Protein AF-A0A0N0XIC2-F1 (afdb_monomer_lite)

Organism: NCBI:txid857265

Radius of gyration: 17.35 Å; chains: 1; bounding box: 48×35×46 Å

Sequence (121 aa):
MPENVGENLKKWKERYDDSIHLMLDFSDFKGRQVEVLGLPLDKLKWNSELHIPMVRARFGKSVWKDLEFPLNSFWFMRFKRLELFDVSEGVFSLPSKSDKKYAQTMSEMQILIEGGFLRPS

Structure (mmCIF, N/CA/C/O backbone):
data_AF-A0A0N0XIC2-F1
#
_entry.id   AF-A0A0N0XIC2-F1
#
loop_
_atom_site.group_PDB
_atom_site.id
_atom_site.type_symbol
_atom_site.label_atom_id
_atom_site.label_alt_id
_atom_site.label_comp_id
_atom_site.label_asym_id
_atom_site.label_entity_id
_atom_site.label_seq_id
_atom_site.pdbx_PDB_ins_code
_atom_site.Cartn_x
_atom_site.Cartn_y
_atom_site.Cartn_z
_atom_site.occupancy
_atom_site.B_iso_or_equiv
_atom_site.auth_seq_id
_atom_site.auth_comp_id
_atom_site.auth_asym_id
_atom_site.auth_atom_id
_atom_site.pdbx_PDB_model_num
ATOM 1 N N . MET A 1 1 ? 35.912 -12.031 -28.288 1.00 51.75 1 MET A N 1
ATOM 2 C CA . MET A 1 1 ? 35.430 -10.991 -27.355 1.00 51.75 1 MET A CA 1
ATOM 3 C C . MET A 1 1 ? 34.374 -11.647 -26.487 1.00 51.75 1 MET A C 1
ATOM 5 O O . MET A 1 1 ? 33.484 -12.243 -27.080 1.00 51.75 1 MET A O 1
ATOM 9 N N . PRO A 1 2 ? 34.486 -11.661 -25.149 1.00 52.34 2 PRO A N 1
ATOM 10 C CA . PRO A 1 2 ? 33.401 -12.190 -24.338 1.00 52.34 2 PRO A CA 1
ATOM 11 C C . PRO A 1 2 ? 32.227 -11.223 -24.497 1.00 52.34 2 PRO A C 1
ATOM 13 O O . PRO A 1 2 ? 32.371 -10.029 -24.233 1.00 52.34 2 PRO A O 1
ATOM 16 N N . GLU A 1 3 ? 31.106 -11.713 -25.019 1.00 57.34 3 GLU A N 1
ATOM 17 C CA . GLU A 1 3 ? 29.862 -10.951 -25.027 1.00 57.34 3 GLU A CA 1
ATOM 18 C C . GLU A 1 3 ? 29.586 -10.447 -23.611 1.00 57.34 3 GLU A C 1
ATOM 20 O O . GLU A 1 3 ? 29.799 -11.163 -22.628 1.00 57.34 3 GLU A O 1
ATOM 25 N N . ASN A 1 4 ? 29.175 -9.186 -23.512 1.00 75.44 4 ASN A N 1
ATOM 26 C CA . ASN A 1 4 ? 28.958 -8.509 -22.248 1.00 75.44 4 ASN A CA 1
ATOM 27 C C . ASN A 1 4 ? 27.838 -9.232 -21.484 1.00 75.44 4 ASN A C 1
ATOM 29 O O . ASN A 1 4 ? 26.653 -9.016 -21.735 1.00 75.44 4 ASN A O 1
ATOM 33 N N . VAL A 1 5 ? 28.219 -10.129 -20.570 1.00 71.31 5 VAL A N 1
ATOM 34 C CA . VAL A 1 5 ? 27.314 -10.999 -19.799 1.00 71.31 5 VAL A CA 1
ATOM 35 C C . VAL A 1 5 ? 26.203 -10.187 -19.126 1.00 71.31 5 VAL A C 1
ATOM 37 O O . VAL A 1 5 ? 25.070 -10.655 -19.040 1.00 71.31 5 VAL A O 1
ATOM 40 N N . GLY A 1 6 ? 26.491 -8.941 -18.732 1.00 74.12 6 GLY A N 1
ATOM 41 C CA . GLY A 1 6 ? 25.505 -8.013 -18.180 1.00 74.12 6 GLY A CA 1
ATOM 42 C C . GLY A 1 6 ? 24.406 -7.610 -19.168 1.00 74.12 6 GLY A C 1
ATOM 43 O O . GLY A 1 6 ? 23.239 -7.578 -18.790 1.00 74.12 6 GLY A O 1
ATOM 44 N N . GLU A 1 7 ? 24.735 -7.360 -20.437 1.00 76.81 7 GLU A N 1
ATOM 45 C CA . GLU A 1 7 ? 23.733 -7.042 -21.466 1.00 76.81 7 GLU A CA 1
ATOM 46 C C . GLU A 1 7 ? 22.890 -8.260 -21.841 1.00 76.81 7 GLU A C 1
ATOM 48 O O . GLU A 1 7 ? 21.679 -8.134 -22.025 1.00 76.81 7 GLU A O 1
ATOM 53 N N . ASN A 1 8 ? 23.503 -9.443 -21.906 1.00 76.19 8 ASN A N 1
ATOM 54 C CA . ASN A 1 8 ? 22.787 -10.686 -22.187 1.00 76.19 8 ASN A CA 1
ATOM 55 C C . ASN A 1 8 ? 21.836 -11.065 -21.040 1.00 76.19 8 ASN A C 1
ATOM 57 O O . ASN A 1 8 ? 20.694 -11.437 -21.301 1.00 76.19 8 ASN A O 1
ATOM 61 N N . LEU A 1 9 ? 22.253 -10.895 -19.780 1.00 72.06 9 LEU A N 1
ATOM 62 C CA . LEU A 1 9 ? 21.379 -11.067 -18.612 1.00 72.06 9 LEU A CA 1
ATOM 63 C C . LEU A 1 9 ? 20.233 -10.056 -18.595 1.00 72.06 9 LEU A C 1
ATOM 65 O O . LEU A 1 9 ? 19.107 -10.415 -18.260 1.00 72.06 9 LEU A O 1
ATOM 69 N N . LYS A 1 10 ? 20.501 -8.804 -18.976 1.00 74.19 10 LYS A N 1
ATOM 70 C CA . LYS A 1 10 ? 19.482 -7.754 -19.022 1.00 74.19 10 LYS A CA 1
ATOM 71 C C . LYS A 1 10 ? 18.431 -8.040 -20.096 1.00 74.19 10 LYS A C 1
ATOM 73 O O . LYS A 1 10 ? 17.248 -8.064 -19.778 1.00 74.19 10 LYS A O 1
ATOM 78 N N . LYS A 1 11 ? 18.862 -8.393 -21.312 1.00 72.31 11 LYS A N 1
ATOM 79 C CA . LYS A 1 11 ? 17.973 -8.824 -22.406 1.00 72.31 11 LYS A CA 1
ATOM 80 C C . LYS A 1 11 ? 17.205 -10.100 -22.065 1.00 72.31 11 LYS A C 1
ATOM 82 O O . LYS A 1 11 ? 16.042 -10.224 -22.426 1.00 72.31 11 LYS A O 1
ATOM 87 N N . TRP A 1 12 ? 17.839 -11.056 -21.382 1.00 71.44 12 TRP A N 1
ATOM 88 C CA . TRP A 1 12 ? 17.173 -12.275 -20.922 1.00 71.44 12 TRP A CA 1
ATOM 89 C C . TRP A 1 12 ? 16.094 -11.957 -19.885 1.00 71.44 12 TRP A C 1
ATOM 91 O O . TRP A 1 12 ? 14.965 -12.416 -20.037 1.00 71.44 12 TRP A O 1
ATOM 101 N N . LYS A 1 13 ? 16.412 -11.117 -18.891 1.00 69.50 13 LYS A N 1
ATOM 102 C CA . LYS A 1 13 ? 15.451 -10.652 -17.888 1.00 69.50 13 LYS A CA 1
ATOM 103 C C . LYS A 1 13 ? 14.277 -9.941 -18.551 1.00 69.50 13 LYS A C 1
ATOM 105 O O . LYS A 1 13 ? 13.153 -10.346 -18.314 1.00 69.50 13 LYS A O 1
ATOM 110 N N . GLU A 1 14 ? 14.536 -8.955 -19.407 1.00 68.50 14 GLU A N 1
ATOM 111 C CA . GLU A 1 14 ? 13.501 -8.195 -20.125 1.00 68.50 14 GLU A CA 1
ATOM 112 C C . GLU A 1 14 ? 12.588 -9.123 -20.944 1.00 68.50 14 GLU A C 1
ATOM 114 O O . GLU A 1 14 ? 11.368 -9.044 -20.851 1.00 68.50 14 GLU A O 1
ATOM 119 N N . ARG A 1 15 ? 13.165 -10.082 -21.679 1.00 64.06 15 ARG A N 1
ATOM 120 C CA . ARG A 1 15 ? 12.404 -10.998 -22.541 1.00 64.06 15 ARG A CA 1
ATOM 121 C C . ARG A 1 15 ? 11.560 -12.016 -21.769 1.00 64.06 15 ARG A C 1
ATOM 123 O O . ARG A 1 15 ? 10.512 -12.421 -22.265 1.00 64.06 15 ARG A O 1
ATOM 130 N N . TYR A 1 16 ? 12.023 -12.465 -20.602 1.00 61.84 16 TYR A N 1
ATOM 131 C CA . TYR A 1 16 ? 11.295 -13.433 -19.778 1.00 61.84 16 TYR A CA 1
ATOM 132 C C . TYR A 1 16 ? 10.327 -12.774 -18.798 1.00 61.84 16 TYR A C 1
ATOM 134 O O . TYR A 1 16 ? 9.286 -13.371 -18.525 1.00 61.84 16 TYR A O 1
ATOM 142 N N . ASP A 1 17 ? 10.605 -11.556 -18.322 1.00 64.38 17 ASP A N 1
ATOM 143 C CA . ASP A 1 17 ? 9.661 -10.810 -17.487 1.00 64.38 17 ASP A CA 1
ATOM 144 C C . ASP A 1 17 ? 8.333 -10.637 -18.235 1.00 64.38 17 ASP A C 1
ATOM 146 O O . ASP A 1 17 ? 7.285 -10.955 -17.677 1.00 64.38 17 ASP A O 1
ATOM 150 N N . ASP A 1 18 ? 8.365 -10.245 -19.510 1.00 68.88 18 ASP A N 1
ATOM 151 C CA . ASP A 1 18 ? 7.151 -10.054 -20.320 1.00 68.88 18 ASP A CA 1
ATOM 152 C C . ASP A 1 18 ? 6.402 -11.365 -20.626 1.00 68.88 18 ASP A C 1
ATOM 154 O O . ASP A 1 18 ? 5.205 -11.353 -20.912 1.00 68.88 18 ASP A O 1
ATOM 158 N N . SER A 1 19 ? 7.083 -12.514 -20.547 1.00 78.06 19 SER A N 1
ATOM 159 C CA . SER A 1 19 ? 6.466 -13.830 -20.774 1.00 78.06 19 SER A CA 1
ATOM 160 C C . SER A 1 19 ? 5.707 -14.366 -19.555 1.00 78.06 19 SER A C 1
ATOM 162 O O . SER A 1 19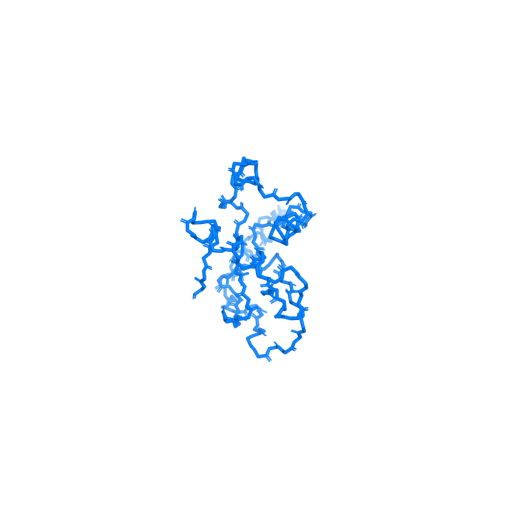 ? 4.839 -15.230 -19.693 1.00 78.06 19 SER A O 1
ATOM 164 N N . ILE A 1 20 ? 6.020 -13.867 -18.354 1.00 82.94 20 ILE A N 1
ATOM 165 C CA . ILE A 1 20 ? 5.355 -14.289 -17.121 1.00 82.94 20 ILE A CA 1
ATOM 166 C C . ILE A 1 20 ? 4.123 -13.410 -16.913 1.00 82.94 20 ILE A C 1
ATOM 168 O O . ILE A 1 20 ? 4.203 -12.316 -16.359 1.00 82.94 20 ILE A O 1
ATOM 172 N N . HIS A 1 21 ? 2.969 -13.926 -17.331 1.00 86.44 21 HIS A N 1
ATOM 173 C CA . HIS A 1 21 ? 1.683 -13.237 -17.187 1.00 86.44 21 HIS A CA 1
ATOM 174 C C . HIS A 1 21 ? 1.182 -13.144 -15.737 1.00 86.44 21 HIS A C 1
ATOM 176 O O . HIS A 1 21 ? 0.408 -12.251 -15.416 1.00 86.44 21 HIS A O 1
ATOM 182 N N . LEU A 1 22 ? 1.589 -14.068 -14.862 1.00 93.19 22 LEU A N 1
ATOM 183 C CA . LEU A 1 22 ? 1.164 -14.118 -13.463 1.00 93.19 22 LEU A CA 1
ATOM 184 C C . LEU A 1 22 ? 2.280 -14.740 -12.621 1.00 93.19 22 LEU A C 1
ATOM 186 O O . LEU A 1 22 ? 2.680 -15.878 -12.862 1.00 93.19 22 LEU A O 1
ATOM 190 N N . MET A 1 23 ? 2.785 -13.992 -11.644 1.00 94.19 23 MET A N 1
ATOM 191 C CA . MET A 1 23 ? 3.853 -14.429 -10.739 1.00 94.19 23 MET A CA 1
ATOM 192 C C . MET A 1 23 ? 3.307 -15.033 -9.446 1.00 94.19 23 MET A C 1
ATOM 194 O O . MET A 1 23 ? 3.885 -15.982 -8.921 1.00 94.19 23 MET A O 1
ATOM 198 N N . LEU A 1 24 ? 2.207 -14.486 -8.923 1.00 95.25 24 LEU A N 1
ATOM 199 C CA . LEU A 1 24 ? 1.606 -14.956 -7.680 1.00 95.25 24 LEU A CA 1
ATOM 200 C C . LEU A 1 24 ? 0.095 -14.708 -7.680 1.00 95.25 24 LEU A C 1
ATOM 202 O O . LEU A 1 24 ? -0.362 -13.573 -7.823 1.00 95.25 24 LEU A O 1
ATOM 206 N N . ASP A 1 25 ? -0.668 -15.776 -7.458 1.00 96.50 25 ASP A N 1
ATOM 207 C CA . ASP A 1 25 ? -2.092 -15.712 -7.137 1.00 96.50 25 ASP A CA 1
ATOM 208 C C . ASP A 1 25 ? -2.286 -16.034 -5.657 1.00 96.50 25 ASP A C 1
ATOM 210 O O . ASP A 1 25 ? -1.937 -17.117 -5.186 1.00 96.50 25 ASP A O 1
ATOM 214 N N . PHE A 1 26 ? -2.841 -15.079 -4.924 1.00 95.94 26 PHE A N 1
ATOM 215 C CA . PHE A 1 26 ? -3.225 -15.230 -3.524 1.00 95.94 26 PHE A CA 1
ATOM 216 C C . PHE A 1 26 ? -4.657 -14.740 -3.287 1.00 95.94 26 PHE A C 1
ATOM 218 O O . PHE A 1 26 ? -5.031 -14.412 -2.161 1.00 95.94 26 PHE A O 1
ATOM 225 N N . SER A 1 27 ? -5.476 -14.699 -4.341 1.00 96.12 27 SER A N 1
ATOM 226 C CA . SER A 1 27 ? -6.877 -14.274 -4.252 1.00 96.12 27 SER A CA 1
ATOM 227 C C . SER A 1 27 ? -7.711 -15.147 -3.307 1.00 96.12 27 SER A C 1
ATOM 229 O O . SER A 1 27 ? -8.544 -14.620 -2.572 1.00 96.12 27 SER A O 1
ATOM 231 N N . ASP A 1 28 ? -7.408 -16.443 -3.229 1.00 95.69 28 ASP A N 1
ATOM 232 C CA . ASP A 1 28 ? -8.086 -17.394 -2.337 1.00 95.69 28 ASP A CA 1
ATOM 233 C C . ASP A 1 28 ? -7.372 -17.600 -0.988 1.00 95.69 28 ASP A C 1
ATOM 235 O O . ASP A 1 28 ? -7.797 -18.416 -0.159 1.00 95.69 28 ASP A O 1
ATOM 239 N N . PHE A 1 29 ? -6.271 -16.885 -0.736 1.00 93.56 29 PHE A N 1
ATOM 240 C CA . PHE A 1 29 ? -5.509 -17.051 0.496 1.00 93.56 29 PHE A CA 1
ATOM 241 C C . PHE A 1 29 ? -6.258 -16.453 1.695 1.00 93.56 29 PHE A C 1
ATOM 243 O O . PHE A 1 29 ? -6.571 -15.267 1.736 1.00 93.56 29 PHE A O 1
ATOM 250 N N . LYS A 1 30 ? -6.514 -17.281 2.717 1.00 84.81 30 LYS A N 1
ATOM 251 C CA . LYS A 1 30 ? -7.311 -16.920 3.910 1.00 84.81 30 LYS A CA 1
ATOM 252 C C . LYS A 1 30 ? -6.473 -16.474 5.112 1.00 84.81 30 LYS A C 1
ATOM 254 O O . LYS A 1 30 ? -6.948 -16.510 6.250 1.00 84.81 30 LYS A O 1
ATOM 259 N N . GLY A 1 31 ? -5.207 -16.123 4.898 1.00 84.81 31 GLY A N 1
ATOM 260 C CA . GLY A 1 31 ? -4.349 -15.635 5.973 1.00 84.81 31 GLY A CA 1
ATOM 261 C C . GLY A 1 31 ? -4.863 -14.320 6.554 1.00 84.81 31 GLY A C 1
ATOM 262 O O . GLY A 1 31 ? -5.429 -13.490 5.853 1.00 84.81 31 GLY A O 1
ATOM 263 N N . ARG A 1 32 ? -4.647 -14.118 7.859 1.00 80.25 32 ARG A N 1
ATOM 264 C CA . ARG A 1 32 ? -5.076 -12.893 8.558 1.00 80.25 32 ARG A CA 1
ATOM 265 C C . ARG A 1 32 ? -4.299 -11.649 8.131 1.00 80.25 32 ARG A C 1
ATOM 267 O O . ARG A 1 32 ? -4.785 -10.542 8.318 1.00 80.25 32 ARG A O 1
ATOM 274 N N . GLN A 1 33 ? -3.081 -11.836 7.635 1.00 88.25 33 GLN A N 1
ATOM 275 C CA . GLN A 1 33 ? -2.197 -10.757 7.232 1.00 88.25 33 GLN A CA 1
ATOM 276 C C . GLN A 1 33 ? -1.409 -11.192 6.003 1.00 88.25 33 GLN A C 1
ATOM 278 O O . GLN A 1 33 ? -0.706 -12.202 6.029 1.00 88.25 33 GLN A O 1
ATOM 283 N N . VAL A 1 34 ? -1.541 -10.407 4.945 1.00 93.38 34 VAL A N 1
ATOM 284 C CA . VAL A 1 34 ? -0.844 -10.546 3.675 1.00 93.38 34 VAL A CA 1
ATOM 285 C C . VAL A 1 34 ? -0.073 -9.265 3.422 1.00 93.38 34 VAL A C 1
ATOM 287 O O . VAL A 1 34 ? -0.579 -8.152 3.585 1.00 93.38 34 VAL A O 1
ATOM 290 N N . GLU A 1 35 ? 1.175 -9.452 3.030 1.00 95.94 35 GLU A N 1
ATOM 291 C CA . GLU A 1 35 ? 2.068 -8.410 2.566 1.00 95.94 35 GLU A CA 1
ATOM 292 C C . GLU A 1 35 ? 2.896 -9.020 1.436 1.00 95.94 35 GLU A C 1
ATOM 294 O O . GLU A 1 35 ? 3.665 -9.955 1.659 1.00 95.94 35 GLU A O 1
ATOM 299 N N . VAL A 1 36 ? 2.700 -8.514 0.221 1.00 96.75 36 VAL A N 1
ATOM 3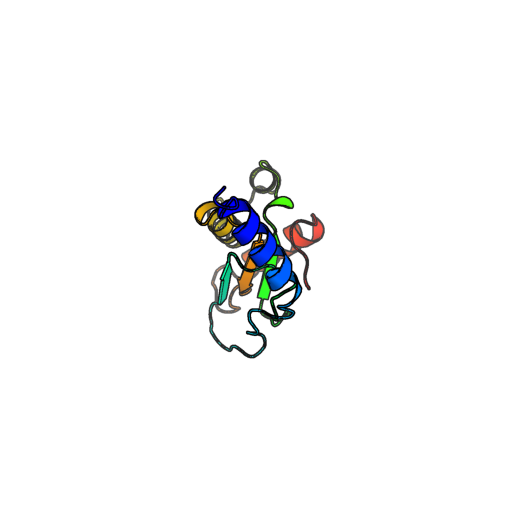00 C CA . VAL A 1 36 ? 3.464 -8.910 -0.965 1.00 96.75 36 VAL A CA 1
ATOM 301 C C . VAL A 1 36 ? 4.214 -7.683 -1.453 1.00 96.75 36 VAL A C 1
ATOM 303 O O . VAL A 1 36 ? 3.596 -6.673 -1.779 1.00 96.75 36 VAL A O 1
ATOM 306 N N . LEU A 1 37 ? 5.543 -7.765 -1.480 1.00 96.50 37 LEU A N 1
ATOM 307 C CA . LEU A 1 37 ? 6.443 -6.667 -1.832 1.00 96.50 37 LEU A CA 1
ATOM 308 C C . LEU A 1 37 ? 7.387 -7.106 -2.949 1.00 96.50 37 LEU A C 1
ATOM 310 O O . LEU A 1 37 ? 7.806 -8.262 -2.981 1.00 96.50 37 LEU A O 1
ATOM 314 N N . GLY A 1 38 ? 7.772 -6.170 -3.816 1.00 88.00 38 GLY A N 1
ATOM 315 C CA . GLY A 1 38 ? 8.828 -6.402 -4.810 1.00 88.00 38 GLY A CA 1
ATOM 316 C C . GLY A 1 38 ? 8.414 -7.251 -6.014 1.00 88.00 38 GLY A C 1
ATOM 317 O O . GLY A 1 38 ? 9.274 -7.612 -6.814 1.00 88.00 38 GLY A O 1
ATOM 318 N N . LEU A 1 39 ? 7.119 -7.541 -6.157 1.00 92.75 39 LEU A N 1
ATOM 319 C CA . LEU A 1 39 ? 6.539 -8.136 -7.358 1.00 92.75 39 LEU A CA 1
ATOM 320 C C . LEU A 1 39 ? 5.673 -7.095 -8.084 1.00 92.75 39 LEU A C 1
ATOM 322 O O . LEU A 1 39 ? 4.945 -6.370 -7.400 1.00 92.75 39 LEU A O 1
ATOM 326 N N . PRO A 1 40 ? 5.730 -7.027 -9.429 1.00 92.88 40 PRO A N 1
ATOM 327 C CA . PRO A 1 40 ? 4.920 -6.096 -10.203 1.00 92.88 40 PRO A CA 1
ATOM 328 C C . PRO A 1 40 ? 3.420 -6.305 -9.985 1.00 92.88 40 PRO A C 1
ATOM 330 O O . PRO A 1 40 ? 2.950 -7.442 -10.063 1.00 92.88 40 PRO A O 1
ATOM 333 N N . LEU A 1 41 ? 2.661 -5.234 -9.733 1.00 94.94 41 LEU A N 1
ATOM 334 C CA . LEU A 1 41 ? 1.221 -5.326 -9.451 1.00 94.94 41 LEU A CA 1
ATOM 335 C C . LEU A 1 41 ? 0.437 -5.960 -10.607 1.00 94.94 41 LEU A C 1
ATOM 337 O O . LEU A 1 41 ? -0.512 -6.693 -10.367 1.00 94.94 41 LEU A O 1
ATOM 341 N N . ASP A 1 42 ? 0.831 -5.725 -11.854 1.00 93.50 42 ASP A N 1
ATOM 342 C CA . ASP A 1 42 ? 0.196 -6.311 -13.042 1.00 93.50 42 ASP A CA 1
ATOM 343 C C . ASP A 1 42 ? 0.420 -7.827 -13.181 1.00 93.50 42 ASP A C 1
ATOM 345 O O . ASP A 1 42 ? -0.286 -8.485 -13.943 1.00 93.50 42 ASP A O 1
ATOM 349 N N . LYS A 1 43 ? 1.353 -8.395 -12.407 1.00 94.62 43 LYS A N 1
ATOM 350 C CA . LYS A 1 43 ? 1.653 -9.835 -12.356 1.00 94.62 43 LYS A CA 1
ATOM 351 C C . LYS A 1 43 ? 1.157 -10.497 -11.075 1.00 94.62 43 LYS A C 1
ATOM 353 O O . LYS A 1 43 ? 1.538 -11.635 -10.782 1.00 94.62 43 LYS A O 1
ATOM 358 N N . LEU A 1 44 ? 0.337 -9.803 -10.292 1.00 95.94 44 LEU A N 1
ATOM 359 C CA . LEU A 1 44 ? -0.271 -10.324 -9.076 1.00 95.94 44 LEU A CA 1
ATOM 360 C C . LEU A 1 44 ? -1.775 -10.490 -9.270 1.00 95.94 44 LEU A C 1
ATOM 362 O O . LEU A 1 44 ? -2.432 -9.687 -9.927 1.00 95.94 44 LEU A O 1
ATOM 366 N N . LYS A 1 45 ? -2.336 -11.510 -8.625 1.00 96.88 45 LYS A N 1
ATOM 367 C CA . LYS A 1 45 ? -3.783 -11.657 -8.474 1.00 96.88 45 LYS A CA 1
ATOM 368 C C . LYS A 1 45 ? -4.137 -11.730 -6.995 1.00 96.88 45 LYS A C 1
ATOM 370 O O . LYS A 1 45 ? -3.640 -12.586 -6.264 1.00 96.88 45 LYS A O 1
ATOM 375 N N . TRP A 1 46 ? -4.995 -10.812 -6.560 1.00 96.25 46 TRP A N 1
ATOM 376 C CA . TRP A 1 46 ? -5.412 -10.662 -5.168 1.00 96.25 46 TRP A CA 1
ATOM 377 C C . TRP A 1 46 ? -6.915 -10.440 -5.055 1.00 96.25 46 TRP A C 1
ATOM 379 O O . TRP A 1 46 ? -7.589 -10.081 -6.016 1.00 96.25 46 TRP A O 1
ATOM 389 N N . ASN A 1 47 ? -7.439 -10.646 -3.849 1.00 95.25 47 ASN A N 1
ATOM 390 C CA . ASN A 1 47 ? -8.810 -10.288 -3.511 1.00 95.25 47 ASN A CA 1
ATOM 391 C C . ASN A 1 47 ? -8.875 -8.802 -3.126 1.00 95.25 47 ASN A C 1
ATOM 393 O O . ASN A 1 47 ? -8.312 -8.420 -2.098 1.00 95.25 47 ASN A O 1
ATOM 397 N N . SER A 1 48 ? -9.545 -7.983 -3.936 1.00 93.19 48 SER A N 1
ATOM 398 C CA . SER A 1 48 ? -9.688 -6.534 -3.731 1.00 93.19 48 SER A CA 1
ATOM 399 C C . SER A 1 48 ? -10.604 -6.155 -2.563 1.00 93.19 48 SER A C 1
ATOM 401 O O . SER A 1 48 ? -10.518 -5.039 -2.057 1.00 93.19 48 SER A O 1
ATOM 403 N N . GLU A 1 49 ? -11.428 -7.082 -2.071 1.00 92.12 49 GLU A N 1
ATOM 404 C CA . GLU A 1 49 ? -12.229 -6.882 -0.858 1.00 92.12 49 GLU A CA 1
ATOM 405 C C . GLU A 1 49 ? -11.395 -7.029 0.422 1.00 92.12 49 GLU A C 1
ATOM 407 O O . GLU A 1 49 ? -11.814 -6.586 1.491 1.00 92.12 49 GLU A O 1
ATOM 412 N N . LEU A 1 50 ? -10.227 -7.675 0.332 1.00 92.69 50 LEU A N 1
ATOM 413 C CA . LEU A 1 50 ? -9.364 -7.992 1.476 1.00 92.69 50 LEU A CA 1
ATOM 414 C C . LEU A 1 50 ? -7.999 -7.310 1.410 1.00 92.69 50 LEU A C 1
ATOM 416 O O . LEU A 1 50 ? -7.321 -7.205 2.436 1.00 92.69 50 LEU A O 1
ATOM 420 N N . HIS A 1 51 ? -7.585 -6.855 0.231 1.00 95.19 51 HIS A N 1
ATOM 421 C CA . HIS A 1 51 ? -6.259 -6.310 -0.003 1.00 95.19 51 HIS A CA 1
ATOM 422 C C . HIS A 1 51 ? -6.306 -5.014 -0.800 1.00 95.19 51 HIS A C 1
ATOM 424 O O . HIS A 1 51 ? -7.195 -4.800 -1.621 1.00 95.19 51 HIS A O 1
ATOM 430 N N . ILE A 1 52 ? -5.294 -4.178 -0.589 1.00 95.50 52 ILE A N 1
ATOM 431 C CA . ILE A 1 52 ? -5.139 -2.902 -1.271 1.00 95.50 52 ILE A CA 1
ATOM 432 C C . ILE A 1 52 ? -3.725 -2.767 -1.849 1.00 95.50 52 ILE A C 1
ATOM 434 O O . ILE A 1 52 ? -2.741 -3.004 -1.134 1.00 95.50 52 ILE A O 1
ATOM 438 N N . PRO A 1 53 ? -3.596 -2.401 -3.137 1.00 96.50 53 PRO A N 1
ATOM 439 C CA . PRO A 1 53 ? -2.305 -2.092 -3.723 1.00 96.50 53 PRO A CA 1
ATOM 440 C C . PRO A 1 53 ? -1.831 -0.701 -3.287 1.00 96.50 53 PRO A C 1
ATOM 442 O O . PRO A 1 53 ? -2.613 0.247 -3.172 1.00 96.50 53 PRO A O 1
ATOM 445 N N . MET A 1 54 ? -0.523 -0.555 -3.106 1.00 95.81 54 MET A N 1
ATOM 446 C CA . MET A 1 54 ? 0.129 0.716 -2.811 1.00 95.81 54 MET A CA 1
ATOM 447 C C . MET A 1 54 ? 1.329 0.899 -3.737 1.00 95.81 54 MET A C 1
ATOM 449 O O . MET A 1 54 ? 2.166 0.009 -3.860 1.00 95.81 54 MET A O 1
ATOM 453 N N . VAL A 1 55 ? 1.422 2.074 -4.361 1.00 95.62 55 VAL A N 1
ATOM 454 C CA . VAL A 1 55 ? 2.510 2.441 -5.277 1.00 95.62 55 VAL A CA 1
ATOM 455 C C . VAL A 1 55 ? 3.249 3.635 -4.694 1.00 95.62 55 VAL A C 1
ATOM 457 O O . VAL A 1 55 ? 2.682 4.724 -4.589 1.00 95.62 55 VAL A O 1
ATOM 460 N N . ARG A 1 56 ? 4.524 3.452 -4.342 1.00 94.00 56 ARG A N 1
ATOM 461 C CA . ARG A 1 56 ? 5.372 4.445 -3.664 1.00 94.00 56 ARG A CA 1
ATOM 462 C C . ARG A 1 56 ? 5.403 5.780 -4.405 1.00 94.00 56 ARG A C 1
ATOM 464 O O . ARG A 1 56 ? 5.297 6.822 -3.771 1.00 94.00 56 ARG A O 1
ATOM 471 N N . ALA A 1 57 ? 5.472 5.749 -5.737 1.00 93.81 57 ALA A N 1
ATOM 472 C CA . ALA A 1 57 ? 5.535 6.946 -6.578 1.00 93.81 57 ALA A CA 1
ATOM 473 C C . ALA A 1 57 ? 4.303 7.865 -6.460 1.00 93.81 57 ALA A C 1
ATOM 475 O O . ALA A 1 57 ? 4.396 9.043 -6.793 1.00 93.81 57 ALA A O 1
ATOM 476 N N . ARG A 1 58 ? 3.160 7.355 -5.977 1.00 93.31 58 ARG A N 1
ATOM 477 C CA . ARG A 1 58 ? 1.959 8.173 -5.739 1.00 93.31 58 ARG A CA 1
ATOM 478 C C . ARG A 1 58 ? 2.071 9.020 -4.474 1.00 93.31 58 ARG A C 1
ATOM 480 O O . ARG A 1 58 ? 1.392 10.031 -4.365 1.00 93.31 58 ARG A O 1
ATOM 487 N N . PHE A 1 59 ? 2.929 8.636 -3.533 1.00 92.06 59 PHE A N 1
ATOM 488 C CA . PHE A 1 59 ? 3.107 9.334 -2.266 1.00 92.06 59 PHE A CA 1
ATOM 489 C C . PHE A 1 59 ? 4.301 10.284 -2.375 1.00 92.06 59 PHE A C 1
ATOM 491 O O . PHE A 1 59 ? 5.461 9.877 -2.300 1.00 92.06 59 PHE A O 1
ATOM 498 N N . GLY A 1 60 ? 4.019 11.574 -2.560 1.00 83.06 60 GLY A N 1
ATOM 499 C CA . GLY A 1 60 ? 5.034 12.621 -2.461 1.00 83.06 60 GLY A CA 1
ATOM 500 C C . GLY A 1 60 ? 5.628 12.726 -1.049 1.00 83.06 60 GLY A C 1
ATOM 501 O O . GLY A 1 60 ? 5.046 12.260 -0.069 1.00 83.06 60 GLY A O 1
ATOM 502 N N . LYS A 1 61 ? 6.780 13.399 -0.923 1.00 75.88 61 LYS A N 1
ATOM 503 C CA . LYS A 1 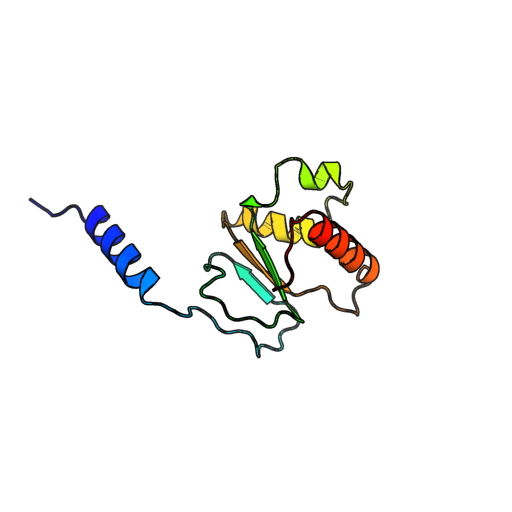61 ? 7.509 13.547 0.355 1.00 75.88 61 LYS A CA 1
ATOM 504 C C . LYS A 1 61 ? 6.685 14.208 1.470 1.00 75.88 61 LYS A C 1
ATOM 506 O O . LYS A 1 61 ? 6.970 13.967 2.639 1.00 75.88 61 LYS A O 1
ATOM 511 N N . SER A 1 62 ? 5.709 15.048 1.122 1.00 82.88 62 SER A N 1
ATOM 512 C CA . SER A 1 62 ? 4.905 15.811 2.081 1.00 82.88 62 SER A CA 1
ATOM 513 C C . SER A 1 62 ? 3.546 15.190 2.398 1.00 82.88 62 SER A C 1
ATOM 515 O O . SER A 1 62 ? 2.956 15.584 3.393 1.00 82.88 62 SER A O 1
ATOM 517 N N . VAL A 1 63 ? 3.080 14.181 1.646 1.00 88.00 63 VAL A N 1
ATOM 518 C CA . VAL A 1 63 ? 1.704 13.645 1.746 1.00 88.00 63 VAL A CA 1
ATOM 519 C C . VAL A 1 63 ? 1.315 13.315 3.185 1.00 88.00 63 VAL A C 1
ATOM 521 O O . VAL A 1 63 ? 0.285 13.758 3.675 1.00 88.00 63 VAL A O 1
ATOM 524 N N . TRP A 1 64 ? 2.173 12.590 3.900 1.00 88.25 64 TRP A N 1
ATOM 525 C CA . TRP A 1 64 ? 1.897 12.175 5.278 1.00 88.25 64 TRP A CA 1
ATOM 526 C C . TRP A 1 64 ? 1.865 13.336 6.276 1.00 88.25 64 TRP A C 1
ATOM 528 O O . TRP A 1 64 ? 1.162 13.252 7.278 1.00 88.25 64 TRP A O 1
ATOM 538 N N . LYS A 1 65 ? 2.620 14.408 6.006 1.00 85.38 65 LYS A N 1
ATOM 539 C CA . LYS A 1 65 ? 2.614 15.630 6.815 1.00 85.38 65 LYS A CA 1
ATOM 540 C C . LYS A 1 65 ? 1.374 16.470 6.512 1.00 85.38 65 LYS A C 1
ATOM 542 O O . LYS A 1 65 ? 0.749 16.959 7.442 1.00 85.38 65 LYS A O 1
ATOM 547 N N . ASP A 1 66 ? 1.029 16.603 5.234 1.00 88.62 66 ASP A N 1
ATOM 548 C CA . ASP A 1 66 ? -0.080 17.434 4.756 1.00 88.62 66 ASP A CA 1
ATOM 549 C C . ASP A 1 66 ? -1.443 16.849 5.160 1.00 88.62 66 ASP A C 1
ATOM 551 O O . ASP A 1 66 ? -2.380 17.593 5.423 1.00 88.62 66 ASP A O 1
ATOM 555 N N . LEU A 1 67 ? -1.543 15.518 5.258 1.00 88.62 67 LEU A N 1
ATOM 556 C CA . LEU A 1 67 ? -2.739 14.819 5.741 1.00 88.62 67 LEU A CA 1
ATOM 557 C C . LEU A 1 67 ? -2.842 14.759 7.275 1.00 88.62 67 LEU A C 1
ATOM 559 O O . LEU A 1 67 ? -3.809 14.203 7.788 1.00 88.62 67 LEU A O 1
ATOM 563 N N . GLU A 1 68 ? -1.848 15.276 8.005 1.00 88.44 68 GLU A N 1
ATOM 564 C CA . GLU A 1 68 ? -1.786 15.267 9.477 1.00 88.44 68 GLU A CA 1
ATOM 565 C C . GLU A 1 68 ? -1.971 13.871 10.109 1.00 88.44 68 GLU A C 1
ATOM 567 O O . GLU A 1 68 ? -2.429 13.722 11.245 1.00 88.44 68 GLU A O 1
ATOM 572 N N . PHE A 1 69 ? -1.592 12.811 9.389 1.00 87.50 69 PHE A N 1
ATOM 573 C CA . PHE A 1 69 ? -1.721 11.451 9.902 1.00 87.50 69 PHE A CA 1
ATOM 574 C C . PHE A 1 69 ? -0.687 11.174 10.998 1.00 87.50 69 PHE A C 1
ATOM 576 O O . PHE A 1 69 ? 0.468 11.603 10.899 1.00 87.50 69 PHE A O 1
ATOM 583 N N . PRO A 1 70 ? -1.039 10.375 12.022 1.00 85.31 70 PRO A N 1
ATOM 584 C CA . PRO A 1 70 ? -0.058 9.903 12.984 1.00 85.31 70 PRO A CA 1
ATOM 585 C C . PRO A 1 70 ? 1.102 9.176 12.287 1.00 85.31 70 PRO A C 1
ATOM 587 O O . PRO A 1 70 ? 0.893 8.351 11.395 1.00 85.31 70 PRO A O 1
ATOM 590 N N . LEU A 1 71 ? 2.333 9.392 12.762 1.00 82.31 71 LEU A N 1
ATOM 591 C CA . LEU A 1 71 ? 3.525 8.673 12.276 1.00 82.31 71 LEU A CA 1
ATOM 592 C C . LEU A 1 71 ? 3.498 7.165 12.586 1.00 82.31 71 LEU A C 1
ATOM 594 O O . LEU A 1 71 ? 4.372 6.425 12.153 1.00 82.31 71 LEU A O 1
ATOM 598 N N . ASN A 1 72 ? 2.515 6.698 13.354 1.00 86.56 72 ASN A N 1
ATOM 599 C CA . ASN A 1 72 ? 2.230 5.283 13.577 1.00 86.56 72 ASN A CA 1
ATOM 600 C C . ASN A 1 72 ? 0.899 4.848 12.938 1.00 86.56 72 ASN A C 1
ATOM 602 O O . ASN A 1 72 ? 0.352 3.812 13.330 1.00 86.56 72 ASN A O 1
ATOM 606 N N . SER A 1 73 ? 0.361 5.637 11.999 1.00 91.56 73 SER A N 1
ATOM 607 C CA . SER A 1 73 ? -0.825 5.259 11.234 1.00 91.56 73 SER A CA 1
ATOM 608 C C . SER A 1 73 ? -0.561 3.958 10.488 1.00 91.56 73 SER A C 1
ATOM 610 O O . SER A 1 73 ? 0.562 3.660 10.061 1.00 91.56 73 SER A O 1
ATOM 612 N N . PHE A 1 74 ? -1.610 3.153 10.351 1.00 94.25 74 PHE A N 1
ATOM 613 C CA . PHE A 1 74 ? -1.507 1.847 9.715 1.00 94.25 74 PHE A CA 1
ATOM 614 C C . PHE A 1 74 ? -0.911 1.983 8.310 1.00 94.25 74 PHE A C 1
ATOM 616 O O . PHE A 1 74 ? 0.056 1.292 7.990 1.00 94.25 74 PHE A O 1
ATOM 623 N N . TRP A 1 75 ? -1.428 2.924 7.515 1.00 94.94 75 TRP A N 1
ATOM 624 C CA . TRP A 1 75 ? -1.023 3.147 6.128 1.00 94.94 75 TRP A CA 1
ATOM 625 C C . TRP A 1 75 ? 0.390 3.696 5.992 1.00 94.94 75 TRP A C 1
ATOM 627 O O . TRP A 1 75 ? 1.140 3.202 5.149 1.00 94.94 75 TRP A O 1
ATOM 637 N N . PHE A 1 76 ? 0.798 4.628 6.859 1.00 94.25 76 PHE A N 1
ATOM 638 C CA . PHE A 1 76 ? 2.176 5.112 6.861 1.00 94.25 76 PHE A CA 1
ATOM 639 C C . PHE A 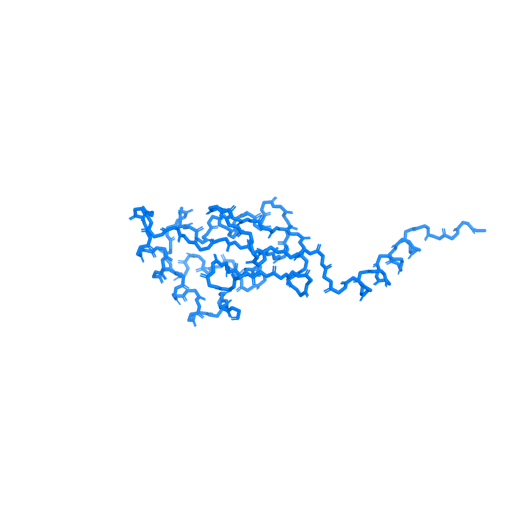1 76 ? 3.159 3.978 7.147 1.00 94.25 76 PHE A C 1
ATOM 641 O O . PHE A 1 76 ? 4.169 3.853 6.459 1.00 94.25 76 PHE A O 1
ATOM 648 N N . MET A 1 77 ? 2.841 3.082 8.088 1.00 94.06 77 MET A N 1
ATOM 649 C CA . MET A 1 77 ? 3.697 1.926 8.362 1.00 94.06 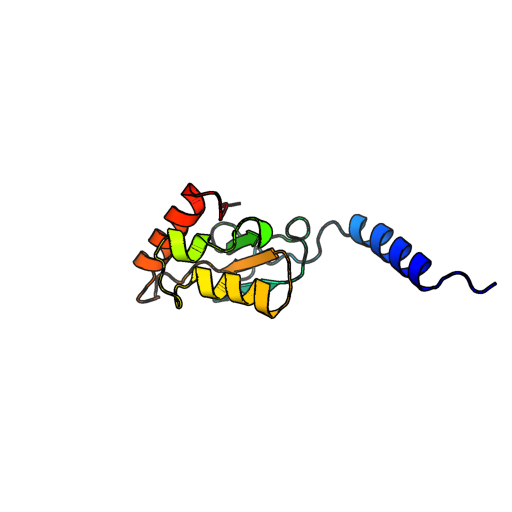77 MET A CA 1
ATOM 650 C C . MET A 1 77 ? 3.844 1.006 7.143 1.00 94.06 77 MET A C 1
ATOM 652 O O . MET A 1 77 ? 4.935 0.490 6.927 1.00 94.06 77 MET A O 1
ATOM 656 N N . ARG A 1 78 ? 2.802 0.824 6.318 1.00 95.25 78 ARG A N 1
ATOM 657 C CA . ARG A 1 78 ? 2.886 0.022 5.077 1.00 95.25 78 ARG A CA 1
ATOM 658 C C . ARG A 1 78 ? 3.707 0.738 4.010 1.00 95.25 78 ARG A C 1
ATOM 660 O O . ARG A 1 78 ? 4.569 0.127 3.388 1.00 95.25 78 ARG A O 1
ATOM 667 N N . PHE A 1 79 ? 3.540 2.049 3.878 1.00 94.94 79 PHE A N 1
ATOM 668 C CA . PHE A 1 79 ? 4.400 2.854 3.016 1.00 94.94 79 PHE A CA 1
ATOM 669 C C . PHE A 1 79 ? 5.876 2.764 3.426 1.00 94.94 79 PHE A C 1
ATOM 671 O O . PHE A 1 79 ? 6.741 2.525 2.586 1.00 94.94 79 PHE A O 1
ATOM 678 N N . LYS A 1 80 ? 6.176 2.844 4.729 1.00 94.75 80 LYS A N 1
ATOM 679 C CA . LYS A 1 80 ? 7.536 2.651 5.251 1.00 94.75 80 LYS A CA 1
ATOM 680 C C . LYS A 1 80 ? 8.106 1.270 4.928 1.00 94.75 80 LYS A C 1
ATOM 682 O O . LYS A 1 80 ? 9.323 1.163 4.824 1.00 94.75 80 LYS A O 1
ATOM 687 N N . ARG A 1 81 ? 7.277 0.234 4.743 1.00 96.19 81 ARG A N 1
ATOM 688 C CA . ARG A 1 81 ? 7.738 -1.087 4.277 1.00 96.19 81 ARG A CA 1
ATOM 689 C C . ARG A 1 81 ? 8.231 -1.019 2.837 1.00 96.19 81 ARG A C 1
ATOM 691 O O . ARG A 1 81 ? 9.319 -1.516 2.574 1.00 96.19 81 ARG A O 1
ATOM 698 N N . LEU A 1 82 ? 7.511 -0.330 1.947 1.00 95.75 82 LEU A N 1
ATOM 699 C CA . LEU A 1 82 ? 7.983 -0.095 0.575 1.00 95.75 82 LEU A CA 1
ATOM 700 C C . LEU A 1 82 ? 9.341 0.617 0.560 1.00 95.75 82 LEU A C 1
ATOM 702 O O . LEU A 1 82 ? 10.232 0.230 -0.188 1.00 95.75 82 LEU A O 1
ATOM 706 N N . GLU A 1 83 ? 9.526 1.616 1.427 1.00 94.62 83 GLU A N 1
ATOM 707 C CA . GLU A 1 83 ? 10.816 2.305 1.549 1.00 94.62 83 GLU A CA 1
ATOM 708 C C . GLU A 1 83 ? 11.916 1.423 2.144 1.00 94.62 83 GLU A C 1
ATOM 710 O O . GLU A 1 83 ? 13.052 1.480 1.686 1.00 94.62 83 GLU A O 1
ATOM 715 N N . LEU A 1 84 ? 11.592 0.619 3.161 1.00 96.38 84 LEU A N 1
ATOM 716 C CA . LEU A 1 84 ? 12.553 -0.243 3.849 1.00 96.38 84 LEU A CA 1
ATOM 717 C C . LEU A 1 84 ? 13.147 -1.306 2.918 1.00 96.38 84 LEU A C 1
ATOM 719 O O . LEU A 1 84 ? 14.338 -1.583 3.008 1.00 96.38 84 LEU A O 1
ATOM 723 N N . PHE A 1 85 ? 12.324 -1.899 2.052 1.00 96.38 85 PHE A N 1
ATOM 724 C CA . PHE A 1 85 ? 12.770 -2.903 1.079 1.00 96.38 85 PHE A CA 1
ATOM 725 C C . PHE A 1 85 ? 13.202 -2.303 -0.263 1.00 96.38 85 PHE A C 1
ATOM 727 O O . PHE A 1 85 ? 13.554 -3.053 -1.166 1.00 96.38 85 PHE A O 1
ATOM 734 N N . ASP A 1 86 ? 13.166 -0.976 -0.390 1.00 96.19 86 ASP A N 1
ATOM 735 C CA . ASP A 1 86 ? 13.441 -0.235 -1.621 1.00 96.19 86 ASP A CA 1
ATOM 736 C C . ASP A 1 86 ? 12.673 -0.764 -2.848 1.00 96.19 86 ASP A C 1
ATOM 738 O O . ASP A 1 86 ? 13.224 -0.996 -3.922 1.00 96.19 86 ASP A O 1
ATOM 742 N N . VAL A 1 87 ? 11.362 -0.962 -2.677 1.00 96.19 87 VAL A N 1
ATOM 743 C CA . VAL A 1 87 ? 10.458 -1.429 -3.738 1.00 96.19 87 VAL A CA 1
ATOM 744 C C . VAL A 1 87 ? 9.485 -0.330 -4.167 1.00 96.19 87 VAL A C 1
ATOM 746 O O . VAL A 1 87 ? 9.120 0.561 -3.392 1.00 96.19 87 VAL A O 1
ATOM 749 N N . SER A 1 88 ? 9.053 -0.378 -5.426 1.00 95.31 88 SER A N 1
ATOM 750 C CA . SER A 1 88 ? 8.123 0.600 -6.004 1.00 95.31 88 SER A CA 1
ATOM 751 C C . SER A 1 88 ? 6.678 0.387 -5.562 1.00 95.31 88 SER A C 1
ATOM 753 O O . SER A 1 88 ? 5.923 1.355 -5.479 1.00 95.31 88 SER A O 1
ATOM 755 N N . GLU A 1 89 ? 6.282 -0.853 -5.291 1.00 95.88 89 GLU A N 1
ATOM 756 C CA . GLU A 1 89 ? 4.893 -1.219 -5.044 1.00 95.88 89 GLU A CA 1
ATOM 757 C C . GLU A 1 89 ? 4.743 -2.504 -4.229 1.00 95.88 89 GLU A C 1
ATOM 759 O O . GLU A 1 89 ? 5.692 -3.275 -4.043 1.00 95.88 89 GLU A O 1
ATOM 764 N N . GLY A 1 90 ? 3.535 -2.693 -3.705 1.00 96.94 90 GLY A N 1
ATOM 765 C CA . GLY A 1 90 ? 3.158 -3.877 -2.953 1.00 96.94 90 GLY A CA 1
ATOM 766 C C . GLY A 1 90 ? 1.659 -3.951 -2.694 1.00 96.94 90 GLY A C 1
ATOM 767 O O . GLY A 1 90 ? 0.927 -2.975 -2.879 1.00 96.94 90 GLY A O 1
ATOM 768 N N . VAL A 1 91 ? 1.214 -5.121 -2.249 1.00 97.31 91 VAL A N 1
ATOM 769 C CA . VAL A 1 91 ? -0.175 -5.397 -1.874 1.00 97.31 91 VAL A CA 1
ATOM 770 C C . VAL A 1 91 ? -0.234 -5.733 -0.391 1.00 97.31 91 VAL A C 1
ATOM 772 O O . VAL A 1 91 ? 0.532 -6.564 0.100 1.00 97.31 91 VAL A O 1
ATOM 775 N N . PHE A 1 92 ? -1.157 -5.092 0.322 1.00 96.44 92 PHE A N 1
ATOM 776 C CA . PHE A 1 92 ? -1.302 -5.220 1.770 1.00 96.44 92 PHE A CA 1
ATOM 777 C C . PHE A 1 92 ? -2.725 -5.614 2.143 1.00 96.44 92 PHE A C 1
ATOM 779 O O . PHE A 1 92 ? -3.676 -5.143 1.523 1.00 96.44 92 PHE A O 1
ATOM 786 N N . SER A 1 93 ? -2.892 -6.415 3.194 1.00 95.12 93 SER A N 1
ATOM 787 C CA . SER A 1 93 ? -4.216 -6.640 3.781 1.00 95.12 93 SER A CA 1
ATOM 788 C C . SER A 1 93 ? -4.825 -5.354 4.328 1.00 95.12 93 SER A C 1
ATOM 790 O O . SER A 1 93 ? -4.144 -4.539 4.961 1.00 95.12 93 SER A O 1
ATOM 792 N N . LEU A 1 94 ? -6.137 -5.235 4.147 1.00 94.00 94 LEU A N 1
ATOM 793 C CA . LEU A 1 94 ? -6.968 -4.300 4.891 1.00 94.00 94 LEU A CA 1
ATOM 794 C C . LEU A 1 94 ? -6.902 -4.609 6.401 1.00 94.00 94 LEU A C 1
ATOM 796 O O . LEU A 1 94 ? -6.653 -5.756 6.789 1.00 94.00 94 LEU A O 1
ATOM 800 N N . PRO A 1 95 ? -7.102 -3.604 7.274 1.00 91.75 95 PRO A N 1
ATOM 801 C CA . PRO A 1 95 ? -7.126 -3.824 8.718 1.00 91.75 95 PRO A CA 1
ATOM 802 C C . PRO A 1 95 ? -8.246 -4.793 9.116 1.00 91.75 95 PRO A C 1
ATOM 804 O O . PRO A 1 95 ? -9.314 -4.828 8.496 1.00 91.75 95 PRO A O 1
ATOM 807 N N . SER A 1 96 ? -8.039 -5.551 10.194 1.00 90.31 96 SER A N 1
ATOM 808 C CA . SER A 1 96 ? -9.076 -6.447 10.701 1.00 90.31 96 SER A CA 1
ATOM 809 C C . SER A 1 96 ? -10.197 -5.639 11.347 1.00 90.31 96 SER A C 1
ATOM 811 O O . SER A 1 96 ? -9.940 -4.723 12.126 1.00 90.31 96 SER A O 1
ATOM 813 N N . LYS A 1 97 ? -11.454 -6.050 11.139 1.00 90.62 97 LYS A N 1
ATOM 814 C CA . LYS A 1 97 ? -12.614 -5.480 11.855 1.00 90.62 97 LYS A CA 1
ATOM 815 C C . LYS A 1 97 ? -12.491 -5.593 13.380 1.00 90.62 97 LYS A C 1
ATOM 817 O O . LYS A 1 97 ? -13.143 -4.846 14.100 1.00 90.62 97 LYS A O 1
ATOM 822 N N . SER A 1 98 ? -11.664 -6.517 13.874 1.00 90.75 98 SER A N 1
ATOM 823 C CA . SER A 1 98 ? -11.374 -6.674 15.302 1.00 90.75 98 SER A CA 1
ATOM 824 C C . SER A 1 98 ? -10.326 -5.691 15.841 1.00 90.75 98 SER A C 1
ATOM 826 O O . SER A 1 98 ? -10.100 -5.662 17.051 1.00 90.75 98 SER A O 1
ATOM 828 N N . ASP A 1 99 ? -9.638 -4.929 14.985 1.00 89.38 99 ASP A N 1
ATOM 829 C CA . ASP A 1 99 ? -8.595 -4.002 15.421 1.00 89.38 99 ASP A CA 1
ATOM 830 C C . ASP A 1 99 ? -9.201 -2.803 16.152 1.00 89.38 99 ASP A C 1
ATOM 832 O O . ASP A 1 99 ? -10.115 -2.140 15.665 1.00 89.38 99 ASP A O 1
ATOM 836 N N . LYS A 1 100 ? -8.628 -2.443 17.308 1.00 90.88 100 LYS A N 1
ATOM 837 C CA . LYS A 1 100 ? -9.094 -1.297 18.118 1.00 90.88 100 LYS A CA 1
ATOM 838 C C . LYS A 1 100 ? -9.112 0.024 17.342 1.00 90.88 100 LYS A C 1
ATOM 840 O O . LYS A 1 100 ? -9.888 0.914 17.663 1.00 90.88 100 LYS A O 1
ATOM 845 N N . LYS A 1 101 ? -8.239 0.151 16.338 1.00 91.56 101 LYS A N 1
ATOM 846 C CA . LYS A 1 101 ? -8.114 1.327 15.467 1.00 91.56 101 LYS A CA 1
ATOM 847 C C . LYS A 1 101 ? -8.777 1.130 14.099 1.00 91.56 101 LYS A C 1
ATOM 849 O O . LYS A 1 101 ? -8.484 1.899 13.189 1.00 91.56 101 LYS A O 1
ATOM 854 N N . TYR A 1 102 ? -9.635 0.119 13.923 1.00 94.12 102 TYR A N 1
ATOM 855 C CA . TYR A 1 102 ? -10.237 -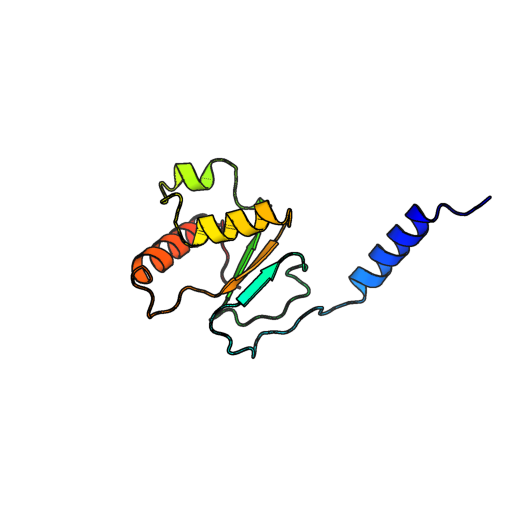0.205 12.625 1.00 94.12 102 TYR A CA 1
ATOM 856 C C . TYR A 1 102 ? -10.952 0.999 12.004 1.00 94.12 102 TYR A C 1
ATOM 858 O O . TYR A 1 102 ? -10.618 1.396 10.894 1.00 94.12 102 TYR A O 1
ATOM 866 N N . ALA A 1 103 ? -11.862 1.641 12.745 1.00 94.50 103 ALA A N 1
ATOM 867 C CA . ALA A 1 103 ? -12.620 2.791 12.245 1.00 94.50 103 ALA A CA 1
ATOM 868 C C . ALA A 1 103 ? -11.707 3.953 11.815 1.00 94.50 103 ALA A C 1
ATOM 870 O O . ALA A 1 103 ? -11.875 4.500 10.729 1.00 94.50 103 ALA A O 1
ATOM 871 N N . GLN A 1 104 ? -10.697 4.275 12.631 1.00 93.69 104 GLN A N 1
ATOM 872 C CA . GLN A 1 104 ? -9.690 5.280 12.288 1.00 93.69 104 GLN A CA 1
ATOM 873 C C . GLN A 1 104 ? -8.927 4.886 11.017 1.00 93.69 104 GLN A C 1
ATOM 875 O O . GLN A 1 104 ? -8.810 5.689 10.100 1.00 93.69 104 GLN A O 1
ATOM 880 N N . THR A 1 105 ? -8.458 3.640 10.938 1.00 94.94 105 THR A N 1
ATOM 881 C CA . THR A 1 105 ? -7.679 3.146 9.794 1.00 94.94 105 THR A CA 1
ATOM 882 C C . THR A 1 105 ? -8.489 3.197 8.501 1.00 94.94 105 THR A C 1
ATOM 884 O O . THR A 1 105 ? -7.965 3.590 7.462 1.00 94.94 105 THR A O 1
ATOM 887 N N . MET A 1 106 ? -9.769 2.827 8.548 1.00 95.50 106 MET A N 1
ATOM 888 C CA . MET A 1 106 ? -10.652 2.894 7.383 1.00 95.50 106 MET A CA 1
ATOM 889 C C . MET A 1 106 ? -10.955 4.342 6.975 1.00 95.50 106 MET A C 1
ATOM 891 O O . MET A 1 106 ? -10.990 4.631 5.784 1.00 95.50 106 MET A O 1
ATOM 895 N N . SER A 1 107 ? -11.103 5.259 7.937 1.00 95.12 107 SER A N 1
ATOM 896 C CA . SER A 1 107 ? -11.256 6.695 7.659 1.00 95.12 107 SER A CA 1
ATOM 897 C C . SER A 1 107 ? -10.013 7.278 6.973 1.00 95.12 107 SER A C 1
ATOM 899 O O . SER A 1 107 ? -10.111 7.904 5.920 1.00 95.12 107 SER A O 1
ATOM 901 N N . GLU A 1 108 ? -8.820 6.984 7.501 1.00 95.19 108 GLU A N 1
ATOM 902 C CA . GLU A 1 108 ? -7.543 7.364 6.882 1.00 95.19 108 GLU A CA 1
ATOM 903 C C . GLU A 1 108 ? -7.408 6.784 5.463 1.00 95.19 108 GLU A C 1
ATOM 905 O O . GLU A 1 108 ? -6.938 7.464 4.554 1.00 95.19 108 GLU A O 1
ATOM 910 N N . MET A 1 109 ? -7.858 5.540 5.249 1.00 95.31 109 MET A N 1
ATOM 911 C CA . MET A 1 109 ? -7.855 4.910 3.925 1.00 95.31 109 MET A CA 1
ATOM 912 C C . MET A 1 109 ? -8.729 5.679 2.937 1.00 95.31 109 MET A C 1
ATOM 914 O O . MET A 1 109 ? -8.318 5.891 1.800 1.00 95.31 109 MET A O 1
ATOM 918 N N . GLN A 1 110 ? -9.918 6.100 3.369 1.00 95.62 110 GLN A N 1
ATOM 919 C CA . GLN A 1 110 ? -10.850 6.837 2.525 1.00 95.62 110 GLN A CA 1
ATOM 920 C C . GLN A 1 110 ? -10.257 8.181 2.085 1.00 95.62 110 GLN A C 1
ATOM 922 O O . GLN A 1 110 ? -10.266 8.486 0.896 1.00 95.62 110 GLN A O 1
ATOM 927 N N . ILE A 1 111 ? -9.632 8.918 3.008 1.00 95.75 111 ILE A N 1
ATOM 928 C CA . ILE A 1 111 ? -8.901 10.159 2.701 1.00 95.75 111 ILE A CA 1
ATOM 929 C C . ILE A 1 111 ? -7.789 9.897 1.670 1.00 95.75 111 ILE A C 1
ATOM 931 O O . ILE A 1 111 ? -7.608 10.668 0.727 1.00 95.75 111 ILE A O 1
ATOM 935 N N . LEU A 1 112 ? -7.053 8.788 1.807 1.00 95.38 112 LEU A N 1
ATOM 936 C CA . LEU A 1 112 ? -6.006 8.418 0.850 1.00 95.38 112 LEU A CA 1
ATOM 937 C C . LEU A 1 112 ? -6.555 8.047 -0.535 1.00 95.38 112 LEU A C 1
ATOM 939 O O . LEU A 1 112 ? -5.884 8.302 -1.537 1.00 95.38 112 LEU A O 1
ATOM 943 N N . ILE A 1 113 ? -7.740 7.438 -0.602 1.00 95.19 113 ILE A N 1
ATOM 944 C CA . ILE A 1 113 ? -8.424 7.121 -1.863 1.00 95.19 113 ILE A CA 1
ATOM 945 C C . ILE A 1 113 ? -8.907 8.407 -2.538 1.00 95.19 113 ILE A C 1
ATOM 947 O O . ILE A 1 113 ? -8.648 8.607 -3.724 1.00 95.19 113 ILE A O 1
ATOM 951 N N . GLU A 1 114 ? -9.544 9.303 -1.786 1.00 94.44 114 GLU A N 1
ATOM 952 C CA . GLU A 1 114 ? -10.026 10.598 -2.283 1.00 94.44 114 GLU A CA 1
ATOM 953 C C . GLU A 1 114 ? -8.879 11.492 -2.766 1.00 94.44 114 GLU A C 1
ATOM 955 O O . GLU A 1 114 ? -8.993 12.147 -3.800 1.00 94.44 114 GLU A O 1
ATOM 960 N N . GLY A 1 115 ? -7.735 11.449 -2.077 1.00 92.44 115 GLY A N 1
ATOM 961 C CA . GLY A 1 115 ? -6.501 12.112 -2.502 1.00 92.44 115 GLY A CA 1
ATOM 962 C C . GLY A 1 115 ? -5.787 11.442 -3.685 1.00 92.44 115 GLY A C 1
ATOM 963 O O . GLY A 1 115 ? -4.768 11.950 -4.149 1.00 92.44 115 GLY A O 1
ATOM 964 N N . GLY A 1 116 ? -6.278 10.299 -4.179 1.00 92.81 116 GLY A N 1
ATOM 965 C CA . GLY A 1 116 ? -5.698 9.565 -5.310 1.00 92.81 116 GLY A CA 1
ATOM 966 C C . GLY A 1 116 ? -4.410 8.794 -4.994 1.00 92.81 116 GLY A C 1
ATOM 967 O O . GLY A 1 116 ? -3.770 8.262 -5.910 1.00 92.81 116 GLY A O 1
ATOM 968 N N . PHE A 1 117 ? -4.027 8.705 -3.719 1.00 94.06 117 PHE A N 1
ATOM 969 C CA . PHE A 1 117 ? -2.823 8.009 -3.258 1.00 94.06 117 PHE A CA 1
ATOM 970 C C . PHE A 1 117 ? -3.007 6.491 -3.272 1.00 94.06 117 PHE A C 1
ATOM 972 O O . PHE A 1 117 ? -2.132 5.745 -3.723 1.00 94.06 117 PHE A O 1
ATOM 979 N N . LEU A 1 118 ? -4.179 6.040 -2.828 1.00 94.00 118 LEU A N 1
ATOM 980 C CA . LEU A 1 118 ? -4.618 4.653 -2.919 1.00 94.00 118 LEU A CA 1
ATOM 981 C C . LEU A 1 118 ? -5.696 4.515 -3.990 1.00 94.00 118 LEU A C 1
ATOM 983 O O . LEU A 1 118 ? -6.438 5.452 -4.275 1.00 94.00 118 LEU A O 1
ATOM 987 N N . ARG A 1 119 ? -5.779 3.331 -4.596 1.00 85.81 119 ARG A N 1
ATOM 988 C CA . ARG A 1 119 ? -6.891 2.980 -5.479 1.00 85.81 119 ARG A CA 1
ATOM 989 C C . ARG A 1 119 ? -7.429 1.618 -5.066 1.00 85.81 119 ARG A C 1
ATOM 991 O O . ARG A 1 119 ? -6.638 0.670 -5.061 1.00 85.81 119 ARG A O 1
ATOM 998 N N . PRO A 1 120 ? -8.723 1.504 -4.726 1.00 73.44 120 PRO A N 1
ATOM 999 C CA . PRO A 1 120 ? -9.358 0.199 -4.730 1.00 73.44 120 PRO A CA 1
ATOM 1000 C C . PRO A 1 120 ? -9.227 -0.372 -6.148 1.00 73.44 120 PRO A C 1
ATOM 1002 O O . PRO A 1 120 ? -9.251 0.381 -7.126 1.00 73.44 120 PRO A O 1
ATOM 1005 N N . SER A 1 121 ? -8.936 -1.669 -6.226 1.00 63.56 121 SER A N 1
ATOM 1006 C CA . SER A 1 121 ? -8.751 -2.374 -7.502 1.00 63.56 121 SER A CA 1
ATOM 1007 C C . SER A 1 121 ? -10.070 -2.494 -8.250 1.00 63.56 121 SER A C 1
ATOM 1009 O O . SER A 1 121 ? -11.101 -2.657 -7.559 1.00 63.56 121 SER A O 1
#

Secondary structure (DSSP, 8-state):
----HHHHHHHHHHHHHTT-S-SEE-TT---S--EEESS-GGGEE--TTTEEEEEGGGS-TTHHHHTT--TT-HHHHHHHHHHHTT-SEEEEEPPPTTSTTHHHHHHHHHHHHHTTSS---

pLDDT: mean 88.39, std 10.41, range [51.75, 97.31]

Foldseek 3Di:
DPDPVVVVVVVVCVVVVVVQQADDECQVPPDPKDKFFDDDPRRYHHNLVFKWKAFLVLDDPCNCVVLVDPCPQPVNVSSVVCVVVVTGMMMITQDDPPDPCNVVNVVVVVVCVVSVRTPRD